Protein AF-A0A0Q2UCG4-F1 (afdb_monomer_lite)

Secondary structure (DSSP, 8-state):
--TTHHHH-TT-------HHHHHHHHHHHHHHHHGGGTGGGT--HHHHHHHHHHHHHHHHHHHHTS---------PPPP-

Radius of gyration: 18.77 Å; chains: 1; bounding box: 41×24×54 Å

InterPro domains:
  IPR029063 S-adenosyl-L-methionine-dependent methyltransferase superfamily [G3DSA:3.40.50.150] (1-79)
  IPR029063 S-adenosyl-L-methionine-dependent methyltransferase superfamily [SSF53335] (18-76)
  IPR05072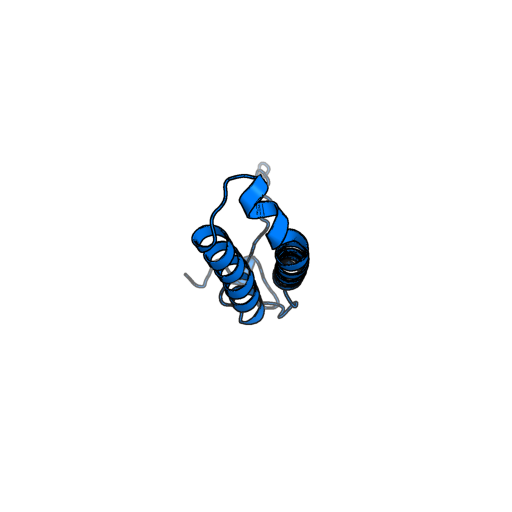3 Cyclopropane Fatty Acid Synthase/Methyltransferase [PTHR43667] (21-77)

Organism: Mycobacterium gordonae (NCBI:txid1778)

Foldseek 3Di:
DPPVQCVVCVPPPDVDLDVLLVVLVVVLVVCVVCVVCQVVVVHDVVVSVVSNCVSVVVSVCSRVVVDDDDDDDDDDDDDD

Structure (mmCIF, N/CA/C/O backbone):
data_AF-A0A0Q2UCG4-F1
#
_entry.id   AF-A0A0Q2UCG4-F1
#
loop_
_atom_site.group_PDB
_atom_site.id
_atom_site.type_symbol
_atom_site.label_atom_id
_atom_site.label_alt_id
_atom_site.label_comp_id
_atom_site.label_asym_id
_atom_site.label_entity_id
_atom_site.label_seq_id
_atom_site.pdbx_PDB_ins_code
_atom_site.Cartn_x
_atom_site.Cartn_y
_atom_site.Cartn_z
_atom_site.occupancy
_atom_site.B_iso_or_equiv
_atom_site.auth_seq_id
_atom_site.auth_comp_id
_atom_site.auth_asym_id
_atom_site.auth_atom_id
_atom_site.pdbx_PDB_model_num
ATOM 1 N N . MET A 1 1 ? 0.310 4.453 -29.080 1.00 42.97 1 MET A N 1
ATOM 2 C CA . MET A 1 1 ? 0.865 4.100 -27.749 1.00 42.97 1 MET A CA 1
ATOM 3 C C . MET A 1 1 ? 1.257 2.621 -27.614 1.00 42.97 1 MET A C 1
ATOM 5 O O . MET A 1 1 ? 1.758 2.237 -26.573 1.00 42.97 1 MET A O 1
ATOM 9 N N . THR A 1 2 ? 1.136 1.797 -28.663 1.00 48.03 2 THR A N 1
ATOM 10 C CA . THR A 1 2 ? 1.353 0.335 -28.581 1.00 48.03 2 THR A CA 1
ATOM 11 C C . THR A 1 2 ? 2.775 -0.118 -28.933 1.00 48.03 2 THR A C 1
ATOM 13 O O . THR A 1 2 ? 3.116 -1.268 -28.702 1.00 48.03 2 THR A O 1
ATOM 16 N N . ARG A 1 3 ? 3.620 0.749 -29.513 1.00 46.72 3 ARG A N 1
ATOM 17 C CA . ARG A 1 3 ? 4.912 0.341 -30.106 1.00 46.72 3 ARG A CA 1
ATOM 18 C C . ARG A 1 3 ? 6.069 0.202 -29.110 1.00 46.72 3 ARG A C 1
ATOM 20 O O . ARG A 1 3 ? 7.017 -0.511 -29.397 1.00 46.72 3 ARG A O 1
ATOM 27 N N . ILE A 1 4 ? 5.983 0.852 -27.949 1.00 52.81 4 ILE A N 1
ATOM 28 C CA . ILE A 1 4 ? 7.040 0.811 -26.923 1.00 52.81 4 ILE A CA 1
ATOM 29 C C . ILE A 1 4 ? 6.875 -0.412 -26.010 1.00 52.81 4 ILE A C 1
ATOM 31 O O . ILE A 1 4 ? 7.866 -1.036 -25.651 1.00 52.81 4 ILE A O 1
ATOM 35 N N . GLN A 1 5 ? 5.639 -0.822 -25.702 1.00 45.88 5 GLN A N 1
ATOM 36 C CA . GLN A 1 5 ? 5.404 -1.994 -24.847 1.00 45.88 5 GLN A CA 1
ATOM 37 C C . GLN A 1 5 ? 5.917 -3.308 -25.460 1.00 45.88 5 GLN A C 1
ATOM 39 O O . GLN A 1 5 ? 6.419 -4.156 -24.732 1.00 45.88 5 GLN A O 1
ATOM 44 N N . GLN A 1 6 ? 5.891 -3.429 -26.793 1.00 47.66 6 GLN A N 1
ATOM 45 C CA . GLN A 1 6 ? 6.404 -4.597 -27.538 1.00 47.66 6 GLN A CA 1
ATOM 46 C C . GLN A 1 6 ? 7.920 -4.780 -27.385 1.00 47.66 6 GLN A C 1
ATOM 48 O O . GLN A 1 6 ? 8.422 -5.890 -27.497 1.00 47.66 6 GLN A O 1
ATOM 53 N N . TYR A 1 7 ? 8.653 -3.685 -27.161 1.00 52.06 7 TYR A N 1
ATOM 54 C CA . TYR A 1 7 ? 10.114 -3.706 -27.077 1.00 52.06 7 TYR A CA 1
ATOM 55 C C . TYR A 1 7 ? 10.617 -4.017 -25.661 1.00 52.06 7 TYR A C 1
ATOM 57 O O . TYR A 1 7 ? 11.760 -4.422 -25.487 1.00 52.06 7 TYR A O 1
ATOM 65 N N . ILE A 1 8 ? 9.770 -3.800 -24.652 1.00 57.25 8 ILE A N 1
ATOM 66 C CA . ILE A 1 8 ? 10.109 -3.973 -23.233 1.00 57.25 8 ILE A CA 1
ATOM 67 C C . ILE A 1 8 ? 9.660 -5.356 -22.729 1.00 57.25 8 ILE A C 1
ATOM 69 O O . ILE A 1 8 ? 10.319 -5.930 -21.868 1.00 57.25 8 ILE A O 1
ATOM 73 N N . PHE A 1 9 ? 8.588 -5.920 -23.298 1.00 57.41 9 PHE A N 1
ATOM 74 C CA . PHE A 1 9 ? 8.054 -7.241 -22.947 1.00 57.41 9 PHE A CA 1
ATOM 75 C C . PHE A 1 9 ? 7.846 -8.091 -24.217 1.00 57.41 9 PHE A C 1
ATOM 77 O O . PHE A 1 9 ? 6.730 -8.141 -24.739 1.00 57.41 9 PHE A O 1
ATOM 84 N N . PRO A 1 10 ? 8.905 -8.728 -24.753 1.00 51.69 10 PRO A N 1
ATOM 85 C CA . PRO A 1 10 ? 8.837 -9.463 -26.022 1.00 51.69 10 PRO A CA 1
ATOM 86 C C . PRO A 1 10 ? 7.897 -10.682 -25.981 1.00 51.69 10 PRO A C 1
ATOM 88 O O . PRO A 1 10 ? 7.325 -11.032 -27.009 1.00 51.69 10 PRO A O 1
ATOM 91 N N . ASP A 1 11 ? 7.664 -11.264 -24.800 1.00 59.78 11 ASP A N 1
ATOM 92 C CA . ASP A 1 11 ? 6.801 -12.441 -24.601 1.00 59.78 11 ASP A CA 1
ATOM 93 C C . ASP A 1 11 ? 5.352 -12.086 -24.194 1.00 59.78 11 ASP A C 1
ATOM 95 O O . ASP A 1 11 ? 4.572 -12.949 -23.788 1.00 59.78 11 ASP A O 1
ATOM 99 N N . GLY A 1 12 ? 4.971 -10.805 -24.293 1.00 54.38 12 GLY A N 1
ATOM 100 C CA . GLY A 1 12 ? 3.713 -10.289 -23.747 1.00 54.38 12 GLY A CA 1
ATOM 101 C C . GLY A 1 12 ? 3.763 -10.110 -22.222 1.00 54.38 12 GLY A C 1
ATOM 102 O O . GLY A 1 12 ? 4.770 -10.426 -21.583 1.00 54.38 12 GLY A O 1
ATOM 103 N N . PRO A 1 13 ? 2.709 -9.553 -21.598 1.00 55.94 13 PRO A N 1
ATOM 104 C CA . PRO A 1 13 ? 2.662 -9.438 -20.149 1.00 55.94 13 PRO A CA 1
ATOM 105 C C . PRO A 1 13 ? 2.613 -10.846 -19.551 1.00 55.94 13 PRO A C 1
ATOM 107 O O . PRO A 1 13 ? 1.586 -11.524 -19.597 1.00 55.94 13 PRO A O 1
ATOM 110 N N . VAL A 1 14 ? 3.730 -11.294 -18.976 1.00 54.47 14 VAL A N 1
ATOM 111 C CA . VAL A 1 14 ? 3.723 -12.459 -18.097 1.00 54.47 14 VAL A CA 1
ATOM 112 C C . VAL A 1 14 ? 2.753 -12.118 -16.975 1.00 54.47 14 VAL A C 1
ATOM 114 O O . VAL A 1 14 ? 2.994 -11.177 -16.219 1.00 54.47 14 VAL A O 1
ATOM 117 N N . ALA A 1 15 ? 1.655 -12.870 -16.862 1.00 53.84 15 ALA A N 1
ATOM 118 C CA . ALA A 1 15 ? 0.733 -12.807 -15.731 1.00 53.84 15 ALA A CA 1
ATOM 119 C C . ALA A 1 15 ? 1.422 -13.371 -14.475 1.00 53.84 15 ALA A C 1
ATOM 121 O O . ALA A 1 15 ? 1.002 -14.359 -13.876 1.00 53.84 15 ALA A O 1
ATOM 122 N N . SER A 1 16 ? 2.548 -12.773 -14.096 1.00 52.16 16 SER A N 1
ATOM 123 C CA . SER A 1 16 ? 3.197 -13.010 -12.827 1.00 52.16 16 SER A CA 1
ATOM 124 C C . SER A 1 16 ? 2.311 -12.349 -11.792 1.00 52.16 16 SER A C 1
ATOM 126 O O . SER A 1 16 ? 2.036 -11.152 -11.861 1.00 52.16 16 SER A O 1
ATOM 128 N N . ARG A 1 17 ? 1.807 -13.136 -10.843 1.00 59.91 17 ARG A N 1
ATOM 129 C CA . ARG A 1 17 ? 1.093 -12.616 -9.680 1.00 59.91 17 ARG A CA 1
ATOM 130 C C . ARG A 1 17 ? 1.998 -11.574 -9.017 1.00 59.91 17 ARG A C 1
ATOM 132 O O . ARG A 1 17 ? 2.968 -11.947 -8.363 1.00 59.91 17 ARG A O 1
ATOM 139 N N . SER A 1 18 ? 1.697 -10.290 -9.228 1.00 73.12 18 SER A N 1
ATOM 140 C CA . SER A 1 18 ? 2.590 -9.191 -8.858 1.00 73.12 18 SER A CA 1
ATOM 141 C C . SER A 1 18 ? 2.995 -9.309 -7.383 1.00 73.12 18 SER A C 1
ATOM 143 O O . SER A 1 18 ? 2.112 -9.368 -6.515 1.00 73.12 18 SER A O 1
ATOM 145 N N . PRO A 1 19 ? 4.302 -9.335 -7.057 1.00 86.19 19 PRO A N 1
ATOM 146 C CA . PRO A 1 19 ? 4.769 -9.334 -5.673 1.00 86.19 19 PRO A CA 1
ATOM 147 C C . PRO A 1 19 ? 4.159 -8.190 -4.853 1.00 86.19 19 PRO A C 1
ATOM 149 O O . PRO A 1 19 ? 3.938 -8.346 -3.653 1.00 86.19 19 PRO A O 1
ATOM 152 N N . HIS A 1 20 ? 3.797 -7.077 -5.503 1.00 92.12 20 HIS A N 1
ATOM 153 C CA . HIS A 1 20 ? 3.142 -5.929 -4.879 1.00 92.12 20 HIS A CA 1
ATOM 154 C C . HIS A 1 20 ? 1.774 -6.267 -4.276 1.00 92.12 20 HIS A C 1
ATOM 156 O O . HIS A 1 20 ? 1.491 -5.818 -3.166 1.00 92.12 20 HIS A O 1
ATOM 162 N N . ALA A 1 21 ? 0.966 -7.121 -4.918 1.00 94.94 21 ALA A N 1
ATOM 163 C CA . ALA A 1 21 ? -0.290 -7.593 -4.329 1.00 94.94 21 ALA A CA 1
ATOM 164 C C . ALA A 1 21 ? -0.040 -8.339 -3.008 1.00 94.94 21 ALA A C 1
ATOM 166 O O . ALA A 1 21 ? -0.708 -8.100 -2.003 1.00 94.94 21 ALA A O 1
ATOM 167 N N . THR A 1 22 ? 0.972 -9.211 -2.983 1.00 95.56 22 THR A N 1
ATOM 168 C CA . THR A 1 22 ? 1.353 -9.944 -1.767 1.00 95.56 22 THR A CA 1
ATOM 169 C C . THR A 1 22 ? 1.881 -9.002 -0.687 1.00 95.56 22 THR A C 1
ATOM 171 O O . THR A 1 22 ? 1.513 -9.145 0.479 1.00 95.56 22 THR A O 1
ATOM 174 N N . THR A 1 23 ? 2.704 -8.021 -1.059 1.00 96.88 23 THR A N 1
ATOM 175 C CA . THR A 1 23 ? 3.210 -6.995 -0.140 1.00 96.88 23 THR A CA 1
ATOM 176 C C . THR A 1 23 ? 2.071 -6.203 0.498 1.00 96.88 23 THR A C 1
ATOM 178 O O . THR A 1 23 ? 2.031 -6.082 1.721 1.00 96.88 23 THR A O 1
ATOM 181 N N . LEU A 1 24 ? 1.108 -5.728 -0.298 1.00 98.06 24 LEU A N 1
ATOM 182 C CA . LEU A 1 24 ? -0.032 -4.944 0.186 1.00 98.06 24 LEU A CA 1
ATOM 183 C C . LEU A 1 24 ? -0.943 -5.751 1.112 1.00 98.06 24 LEU A C 1
ATOM 185 O O . LEU A 1 24 ? -1.316 -5.247 2.172 1.00 98.06 24 LEU A O 1
ATOM 189 N N . ARG A 1 25 ? -1.201 -7.026 0.792 1.00 97.94 25 ARG A N 1
ATOM 190 C CA . ARG A 1 25 ? -1.907 -7.951 1.693 1.00 97.94 25 ARG A CA 1
ATOM 191 C C . ARG A 1 25 ? -1.211 -8.045 3.052 1.00 97.94 25 ARG A C 1
ATOM 193 O O . ARG A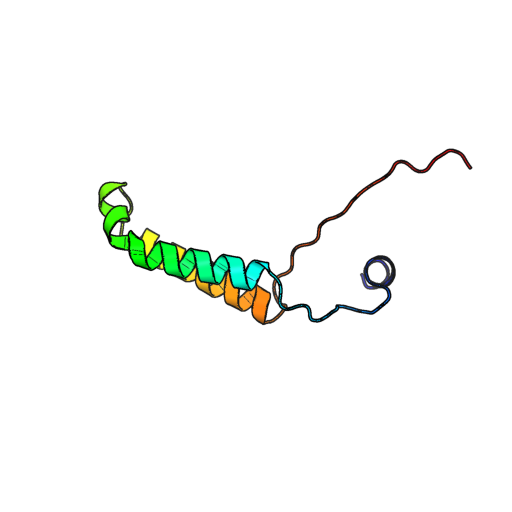 1 25 ? -1.831 -7.847 4.095 1.00 97.94 25 ARG A O 1
ATOM 200 N N . LEU A 1 26 ? 0.098 -8.305 3.043 1.00 98.31 26 LEU A N 1
ATOM 201 C CA . LEU A 1 26 ? 0.901 -8.446 4.260 1.00 98.31 26 LEU A CA 1
ATOM 202 C C . LEU A 1 26 ? 0.996 -7.141 5.065 1.00 98.31 26 LEU A C 1
ATOM 204 O O . LEU A 1 26 ? 1.152 -7.171 6.287 1.00 98.31 26 LEU A O 1
ATOM 208 N N . TRP A 1 27 ? 0.947 -5.988 4.401 1.00 98.44 27 TRP A N 1
ATOM 209 C CA . TRP A 1 27 ? 0.876 -4.690 5.067 1.00 98.44 27 TRP A CA 1
ATOM 210 C C . TRP A 1 27 ? -0.495 -4.463 5.698 1.00 98.44 27 TRP A C 1
ATOM 212 O O . TRP A 1 27 ? -0.546 -4.065 6.860 1.00 98.44 27 TRP A O 1
ATOM 222 N N . ARG A 1 28 ? -1.586 -4.787 4.993 1.00 98.31 28 ARG A N 1
ATOM 223 C CA . ARG A 1 28 ? -2.956 -4.685 5.515 1.00 98.31 28 ARG A CA 1
ATOM 224 C C . ARG A 1 28 ? -3.154 -5.551 6.753 1.00 98.31 28 ARG A C 1
ATOM 226 O O . ARG A 1 28 ? -3.641 -5.056 7.764 1.00 98.31 28 ARG A O 1
A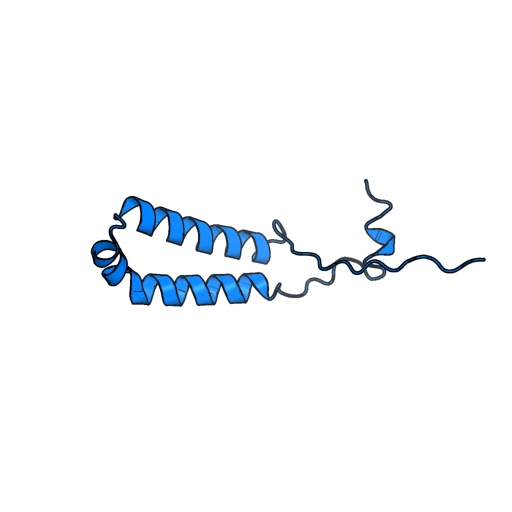TOM 233 N N . GLU A 1 29 ? -2.712 -6.806 6.712 1.00 98.38 29 GLU A N 1
ATOM 234 C CA . GLU A 1 29 ? -2.772 -7.721 7.860 1.00 98.38 29 GLU A CA 1
ATOM 235 C C . GLU A 1 29 ? -2.065 -7.128 9.086 1.00 98.38 29 GLU A C 1
ATOM 237 O O . GLU A 1 29 ? -2.631 -7.058 10.178 1.00 98.38 29 GLU A O 1
ATOM 242 N N . ARG A 1 30 ? -0.840 -6.627 8.901 1.00 98.12 30 ARG A N 1
ATOM 243 C CA . ARG A 1 30 ? -0.053 -6.017 9.982 1.00 98.12 30 ARG A CA 1
ATOM 244 C C . ARG A 1 30 ? -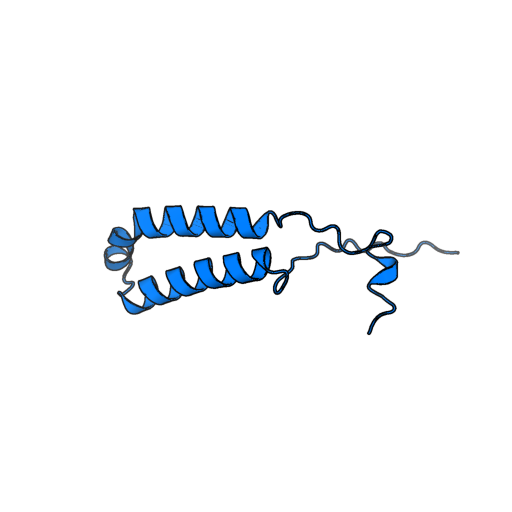0.633 -4.697 10.477 1.00 98.12 30 ARG A C 1
ATOM 246 O O . ARG A 1 30 ? -0.486 -4.389 11.660 1.00 98.12 30 ARG A O 1
ATOM 253 N N . PHE A 1 31 ? -1.246 -3.917 9.591 1.00 97.81 31 PHE A N 1
ATOM 254 C CA . PHE A 1 31 ? -1.925 -2.676 9.937 1.00 97.81 31 PHE A CA 1
ATOM 255 C C . PHE A 1 31 ? -3.134 -2.961 10.830 1.00 97.81 31 PHE A C 1
ATOM 257 O O . PHE A 1 31 ? -3.194 -2.449 11.946 1.00 97.81 31 PHE A O 1
ATOM 264 N N . LEU A 1 32 ? -4.022 -3.869 10.413 1.00 96.88 32 LEU A N 1
ATOM 265 C CA . LEU A 1 32 ? -5.212 -4.250 11.181 1.00 96.88 32 LEU A CA 1
ATOM 266 C C . LEU A 1 32 ? -4.855 -4.844 12.550 1.00 96.88 32 LEU A C 1
ATOM 268 O O . LEU A 1 32 ? -5.454 -4.481 13.559 1.00 96.88 32 LEU A O 1
ATOM 272 N N . GLN A 1 33 ? -3.809 -5.670 12.629 1.00 97.44 33 GLN A N 1
ATOM 273 C CA . GLN A 1 33 ? -3.309 -6.196 13.908 1.00 97.44 33 GLN A CA 1
ATOM 274 C C . GLN A 1 33 ? -2.812 -5.107 14.875 1.00 97.44 33 GLN A C 1
ATOM 276 O O . GLN A 1 33 ? -2.708 -5.343 16.080 1.00 97.44 33 GLN A O 1
ATOM 281 N N . ARG A 1 34 ? -2.452 -3.921 14.371 1.00 95.44 34 ARG A N 1
ATOM 282 C CA . ARG A 1 34 ? -1.856 -2.831 15.159 1.00 95.44 34 ARG A CA 1
ATOM 283 C C . ARG A 1 34 ? -2.712 -1.567 15.200 1.00 95.44 34 ARG A C 1
ATOM 285 O O . ARG A 1 34 ? -2.291 -0.609 15.848 1.00 95.44 34 ARG A O 1
ATOM 292 N N . ARG A 1 35 ? -3.905 -1.571 14.600 1.00 93.00 35 ARG A N 1
ATOM 293 C CA . ARG A 1 35 ? -4.782 -0.396 14.461 1.00 93.00 35 ARG A CA 1
ATOM 294 C C . ARG A 1 35 ? -5.144 0.272 15.792 1.00 93.00 35 ARG A C 1
ATOM 296 O O . ARG A 1 35 ? -5.114 1.487 15.901 1.00 93.00 35 ARG A O 1
ATOM 303 N N . ASN A 1 36 ? -5.264 -0.502 16.874 1.00 92.88 36 ASN A N 1
ATOM 304 C CA . ASN A 1 36 ? -5.500 0.023 18.230 1.00 92.88 36 ASN A CA 1
ATOM 305 C C . ASN A 1 36 ? -4.353 0.913 18.770 1.00 92.88 36 ASN A C 1
ATOM 307 O O . ASN A 1 36 ? -4.455 1.487 19.856 1.00 92.88 36 ASN A O 1
ATOM 311 N N . ARG A 1 37 ? -3.207 0.989 18.080 1.00 94.38 37 ARG A N 1
ATOM 312 C CA . ARG A 1 37 ? -2.110 1.913 18.412 1.00 94.38 37 ARG A CA 1
ATOM 313 C C . ARG A 1 37 ? -2.260 3.273 17.727 1.00 94.38 37 ARG A C 1
ATOM 315 O O . ARG A 1 37 ? -1.598 4.206 18.158 1.00 94.38 37 ARG A O 1
ATOM 322 N N . LEU A 1 38 ? -3.115 3.396 16.711 1.00 93.00 38 LEU A N 1
ATOM 323 C CA . LEU A 1 38 ? -3.270 4.605 15.895 1.00 93.00 38 LEU A CA 1
ATOM 324 C C . LEU A 1 38 ? -3.760 5.798 16.716 1.00 93.00 38 LEU A C 1
ATOM 326 O O . LEU A 1 38 ? -3.144 6.856 16.653 1.00 93.00 38 LEU A O 1
ATOM 330 N N . ALA A 1 39 ? -4.752 5.589 17.588 1.00 90.38 39 ALA A N 1
ATOM 331 C CA . ALA A 1 39 ? -5.241 6.630 18.496 1.00 90.38 39 ALA A CA 1
ATOM 332 C C . ALA A 1 39 ? -4.129 7.193 19.400 1.00 90.38 39 ALA A C 1
ATOM 334 O O . ALA A 1 39 ? -4.054 8.395 19.632 1.00 90.38 39 ALA A O 1
ATOM 335 N N . ARG A 1 40 ? -3.198 6.340 19.855 1.00 93.88 40 ARG A N 1
ATOM 336 C CA . ARG A 1 40 ? -2.030 6.767 20.651 1.00 93.88 40 ARG A CA 1
ATOM 337 C C . ARG A 1 40 ? -1.003 7.564 19.846 1.00 93.88 40 ARG A C 1
ATOM 339 O O . ARG A 1 40 ? -0.194 8.265 20.438 1.00 93.88 40 ARG A O 1
ATOM 346 N N . LEU A 1 41 ? -1.023 7.436 18.523 1.00 95.31 41 LEU A N 1
ATOM 347 C CA . LEU A 1 41 ? -0.185 8.195 17.596 1.00 95.31 41 LEU A CA 1
ATOM 348 C C . LEU A 1 41 ? -0.885 9.470 17.089 1.00 95.31 41 LEU A C 1
ATOM 350 O O . LEU A 1 41 ? -0.298 10.188 16.288 1.00 95.31 41 LEU A O 1
ATOM 354 N N . GLY A 1 42 ? -2.110 9.757 17.546 1.00 96.25 42 GLY A N 1
ATOM 355 C CA . GLY A 1 42 ? -2.884 10.934 17.139 1.00 96.25 42 GLY A CA 1
ATOM 356 C C . GLY A 1 42 ? -3.711 10.751 15.864 1.00 96.25 42 GLY A C 1
ATOM 357 O O . GLY A 1 42 ? -4.224 11.735 15.341 1.00 96.25 42 GLY A O 1
ATOM 358 N N . PHE A 1 43 ? -3.857 9.521 15.363 1.00 96.88 43 PHE A N 1
ATOM 359 C CA . PHE A 1 43 ? -4.710 9.224 14.210 1.00 96.88 43 PHE A CA 1
ATOM 360 C C . PHE A 1 43 ? -6.112 8.803 14.652 1.00 96.88 43 PHE A C 1
ATOM 362 O O . PHE A 1 43 ? -6.267 8.023 15.595 1.00 96.88 43 PHE A O 1
ATOM 369 N N . ASP A 1 44 ? -7.119 9.301 13.944 1.00 96.00 44 ASP A N 1
ATOM 370 C CA . ASP A 1 44 ? -8.526 9.013 14.196 1.00 96.00 44 ASP A CA 1
ATOM 371 C C . ASP A 1 44 ? -9.031 7.791 13.404 1.00 96.00 44 ASP A C 1
ATOM 373 O O . ASP A 1 44 ? -8.312 7.146 12.634 1.00 96.00 44 ASP A O 1
ATOM 377 N N . GLU A 1 45 ? -10.303 7.452 13.609 1.00 95.88 45 GLU A N 1
ATOM 378 C CA . GLU A 1 45 ? -10.957 6.337 12.919 1.00 95.88 45 GLU A CA 1
ATOM 379 C C . GLU A 1 45 ? -11.090 6.582 11.404 1.00 95.88 45 GLU A C 1
ATOM 381 O O . GLU A 1 45 ? -11.079 5.638 10.610 1.00 95.88 45 GLU A O 1
ATOM 386 N N . VAL A 1 46 ? -11.181 7.846 10.976 1.00 97.31 46 VAL A N 1
ATOM 387 C CA . VAL A 1 46 ? -11.249 8.196 9.551 1.00 97.31 46 VAL A CA 1
ATOM 388 C C . VAL A 1 46 ? -9.945 7.813 8.862 1.00 97.31 46 VAL A C 1
ATOM 390 O O . VAL A 1 46 ? -9.979 7.158 7.818 1.00 97.31 46 VAL A O 1
ATOM 393 N N . PHE A 1 47 ? -8.804 8.145 9.471 1.00 97.00 47 PHE A N 1
ATOM 394 C CA . PHE A 1 47 ? -7.494 7.708 9.004 1.00 97.00 47 PHE A CA 1
ATOM 395 C C . PHE A 1 47 ? -7.392 6.180 8.958 1.00 97.00 47 PHE A C 1
ATOM 397 O O . PHE A 1 47 ? -6.938 5.634 7.951 1.00 97.00 47 PHE A O 1
ATOM 404 N N . GLU A 1 48 ? -7.843 5.483 10.010 1.00 97.06 48 GLU A N 1
ATOM 405 C CA . GLU A 1 48 ? -7.822 4.016 10.048 1.00 97.06 48 GLU A CA 1
ATOM 406 C C . GLU A 1 48 ? -8.544 3.413 8.837 1.00 97.06 48 GLU A C 1
ATOM 408 O O . GLU A 1 48 ? -7.969 2.608 8.095 1.00 97.06 48 GLU A O 1
ATOM 413 N N . ARG A 1 49 ? -9.788 3.841 8.604 1.00 97.56 49 ARG A N 1
ATOM 414 C CA . ARG A 1 49 ? -10.630 3.333 7.515 1.00 97.56 49 ARG A CA 1
ATOM 415 C C . ARG A 1 49 ? -10.075 3.690 6.142 1.00 97.56 49 ARG A C 1
ATOM 417 O O . ARG A 1 49 ? -10.100 2.856 5.238 1.00 97.56 49 ARG A O 1
ATOM 424 N N . MET A 1 50 ? -9.553 4.906 5.985 1.00 98.44 50 MET A N 1
ATOM 425 C CA . MET A 1 50 ? -8.905 5.345 4.749 1.00 98.44 50 MET A CA 1
ATOM 426 C C . MET A 1 50 ? -7.688 4.491 4.414 1.00 98.44 50 MET A C 1
ATOM 428 O O . MET A 1 50 ? -7.499 4.104 3.260 1.00 98.44 50 MET A O 1
ATOM 432 N N . TRP A 1 51 ? -6.867 4.171 5.411 1.00 98.12 51 TRP A N 1
ATOM 433 C CA . TRP A 1 51 ? -5.662 3.387 5.188 1.00 98.12 51 TRP A CA 1
ATOM 434 C C . TRP A 1 51 ? -5.972 1.918 4.896 1.00 98.12 51 TRP A C 1
ATOM 436 O O . TRP A 1 51 ? -5.350 1.315 4.019 1.00 98.12 51 TRP A O 1
ATOM 446 N N . GLU A 1 52 ? -6.978 1.346 5.565 1.00 98.25 52 GLU A N 1
ATOM 447 C CA . GLU A 1 52 ? -7.474 0.016 5.212 1.00 98.25 52 GLU A CA 1
ATOM 448 C C . GLU A 1 52 ? -7.992 -0.018 3.768 1.00 98.25 52 GLU A C 1
ATOM 450 O O . GLU A 1 52 ? -7.616 -0.916 3.007 1.00 98.25 52 GLU A O 1
ATOM 455 N N . LEU A 1 53 ? -8.803 0.974 3.380 1.00 98.44 53 LEU A N 1
ATOM 456 C CA . LEU A 1 53 ? -9.316 1.107 2.018 1.00 98.44 53 LEU A CA 1
ATOM 457 C C . LEU A 1 53 ? -8.174 1.196 1.005 1.00 98.44 53 LEU A C 1
ATOM 459 O O . LEU A 1 53 ? -8.178 0.460 0.022 1.00 98.44 53 LEU A O 1
ATOM 463 N N . TYR A 1 54 ? -7.186 2.054 1.253 1.00 98.50 54 TYR A N 1
ATOM 464 C CA . TYR A 1 54 ? -6.035 2.234 0.373 1.00 98.50 54 TYR A CA 1
ATOM 465 C C . TYR A 1 54 ? -5.274 0.923 0.136 1.00 98.50 54 TYR A C 1
ATOM 467 O O . TYR A 1 54 ? -4.992 0.571 -1.014 1.00 98.50 54 TYR A O 1
ATOM 475 N N . LEU A 1 55 ? -4.969 0.180 1.205 1.00 98.56 55 LEU A N 1
ATOM 476 C CA . LEU A 1 55 ? -4.219 -1.071 1.106 1.00 98.56 55 LEU A CA 1
ATOM 477 C C . LEU A 1 55 ? -5.027 -2.154 0.379 1.00 98.56 55 LEU A C 1
ATOM 479 O O . LEU A 1 55 ? -4.486 -2.842 -0.486 1.00 98.56 55 LEU A O 1
ATOM 483 N N . ALA A 1 56 ? -6.321 -2.277 0.691 1.00 98.38 56 ALA A N 1
ATOM 484 C CA . ALA A 1 56 ? -7.207 -3.254 0.063 1.00 98.38 56 ALA A CA 1
ATOM 485 C C . ALA A 1 56 ? -7.455 -2.952 -1.424 1.00 98.38 56 ALA A C 1
ATOM 487 O O . ALA A 1 56 ? -7.370 -3.848 -2.263 1.00 98.38 56 ALA A O 1
ATOM 488 N N . TYR A 1 57 ? -7.729 -1.689 -1.759 1.00 98.31 57 TYR A N 1
ATOM 489 C CA . TYR A 1 57 ? -7.937 -1.246 -3.136 1.00 98.31 57 TYR A CA 1
ATOM 490 C C . TYR A 1 57 ? -6.674 -1.432 -3.979 1.00 98.31 57 TYR A C 1
ATOM 492 O O . TYR A 1 57 ? -6.744 -1.975 -5.079 1.00 98.31 57 TYR A O 1
ATOM 500 N N . SER A 1 58 ? -5.511 -1.047 -3.449 1.00 97.75 58 SER A N 1
ATOM 501 C CA . SER A 1 58 ? -4.241 -1.222 -4.153 1.00 97.75 58 SER A CA 1
ATOM 502 C C . SER A 1 58 ? -3.935 -2.705 -4.379 1.00 97.75 58 SER A C 1
ATOM 504 O O . SER A 1 58 ? -3.548 -3.080 -5.483 1.00 97.75 58 SER A O 1
ATOM 506 N N . GLU A 1 59 ? -4.160 -3.574 -3.379 1.00 97.62 59 GLU A N 1
ATOM 507 C CA . GLU A 1 59 ? -4.013 -5.026 -3.549 1.00 97.62 59 GLU A CA 1
ATOM 508 C C . GLU A 1 59 ? -4.905 -5.525 -4.690 1.00 97.62 59 GLU A C 1
ATOM 510 O O . GLU A 1 59 ? -4.423 -6.219 -5.587 1.00 97.62 59 GLU A O 1
ATOM 515 N N . ALA A 1 60 ? -6.187 -5.149 -4.684 1.00 96.44 60 ALA A N 1
ATOM 516 C CA . ALA A 1 60 ? -7.130 -5.523 -5.731 1.00 96.44 60 ALA A CA 1
ATOM 517 C C . ALA A 1 60 ? -6.678 -5.021 -7.110 1.00 96.44 60 ALA A C 1
ATOM 519 O O . ALA A 1 60 ? -6.730 -5.789 -8.068 1.00 96.44 60 ALA A O 1
ATOM 520 N N . GLY A 1 61 ? -6.167 -3.790 -7.196 1.00 95.56 61 GLY A N 1
ATOM 521 C CA . GLY A 1 61 ? -5.638 -3.204 -8.425 1.00 95.56 61 GLY A CA 1
ATOM 522 C C . GLY A 1 61 ? -4.470 -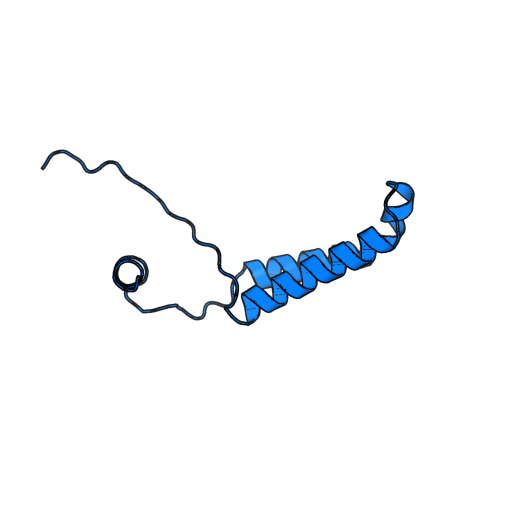3.997 -9.015 1.00 95.56 61 GLY A C 1
ATOM 523 O O . GLY A 1 61 ? -4.456 -4.261 -10.213 1.00 95.56 61 GLY A O 1
ATOM 524 N N . PHE A 1 62 ? -3.528 -4.460 -8.188 1.00 93.94 62 PHE A N 1
ATOM 525 C CA . PHE A 1 62 ? -2.446 -5.334 -8.661 1.00 93.94 62 PHE A CA 1
ATOM 526 C C . PHE A 1 62 ? -2.932 -6.746 -9.009 1.00 93.94 62 PHE A C 1
ATOM 528 O O . PHE A 1 62 ? -2.427 -7.355 -9.948 1.00 93.94 62 PHE A O 1
ATOM 535 N N . ARG A 1 63 ? -3.906 -7.298 -8.270 1.00 92.81 63 ARG A N 1
ATOM 536 C CA . ARG A 1 63 ? -4.453 -8.639 -8.556 1.00 92.81 63 ARG A CA 1
ATOM 537 C C . ARG A 1 63 ? -5.294 -8.675 -9.830 1.00 92.81 63 ARG A C 1
ATOM 539 O O . ARG A 1 63 ? -5.337 -9.722 -10.469 1.00 92.81 63 ARG A O 1
ATOM 546 N N . SER A 1 64 ? -5.956 -7.574 -10.178 1.00 93.12 64 SER A N 1
ATOM 547 C CA . SER A 1 64 ? -6.751 -7.447 -11.403 1.00 93.12 64 SER A CA 1
ATOM 548 C C . SER A 1 64 ? -5.928 -7.042 -12.628 1.00 93.12 64 SER A C 1
ATOM 550 O O . SER A 1 64 ? -6.455 -7.079 -13.736 1.00 93.12 64 SER A O 1
ATOM 552 N N . GLY A 1 65 ? -4.664 -6.642 -12.444 1.00 88.38 65 GLY A N 1
ATOM 553 C CA . GLY A 1 65 ? -3.832 -6.064 -13.503 1.00 88.38 65 GLY A CA 1
ATOM 554 C C . GLY A 1 65 ? -4.175 -4.608 -13.842 1.00 88.38 65 GLY A C 1
ATOM 555 O O . GLY A 1 65 ? -3.679 -4.083 -14.832 1.00 88.38 65 GLY A O 1
ATOM 556 N N . TYR A 1 66 ? -5.015 -3.944 -13.039 1.00 90.88 66 TYR A N 1
ATOM 557 C CA . TYR A 1 66 ? -5.307 -2.513 -13.181 1.00 90.88 66 TYR A CA 1
ATOM 558 C C . TYR A 1 66 ? -4.124 -1.626 -12.756 1.00 90.88 66 TYR A C 1
ATOM 560 O O . TYR A 1 66 ? -3.943 -0.535 -13.291 1.00 90.88 66 TYR A O 1
ATOM 568 N N . LEU A 1 67 ? -3.320 -2.090 -11.793 1.00 89.94 67 LEU A N 1
ATOM 569 C CA . LEU A 1 67 ? -2.087 -1.439 -11.347 1.00 89.94 67 LEU A CA 1
ATOM 570 C C . LEU A 1 67 ? -0.871 -2.292 -11.700 1.00 89.94 67 LEU A C 1
ATOM 572 O O . LEU A 1 67 ? -0.922 -3.519 -11.600 1.00 89.94 67 LEU A O 1
ATOM 576 N N . ASP A 1 68 ? 0.234 -1.621 -12.024 1.00 88.62 68 ASP A N 1
ATOM 577 C CA . ASP A 1 68 ? 1.524 -2.254 -12.281 1.00 88.62 68 ASP A CA 1
ATOM 578 C C . ASP A 1 68 ? 2.687 -1.375 -11.788 1.00 88.62 68 ASP A C 1
ATOM 580 O O . ASP A 1 68 ? 2.531 -0.173 -11.555 1.00 88.62 68 ASP A O 1
ATOM 584 N N . VAL A 1 69 ? 3.852 -1.988 -11.593 1.00 87.38 69 VAL A N 1
ATOM 585 C CA . VAL A 1 69 ? 5.104 -1.323 -11.220 1.00 87.38 69 VAL A CA 1
ATOM 586 C C . VAL A 1 69 ? 6.193 -1.805 -12.163 1.00 87.38 69 VAL A C 1
ATOM 588 O O . VAL A 1 69 ? 6.450 -3.000 -12.287 1.00 87.38 69 VAL A O 1
ATOM 591 N N . HIS A 1 70 ? 6.884 -0.856 -12.786 1.00 85.88 70 HIS A N 1
ATOM 592 C CA . HIS A 1 70 ? 7.982 -1.149 -13.693 1.00 85.88 70 HIS A CA 1
ATOM 593 C C . HIS A 1 70 ? 9.296 -0.629 -13.131 1.00 85.88 70 HIS A C 1
ATOM 595 O O . HIS A 1 70 ? 9.388 0.511 -12.676 1.00 85.88 70 HIS A O 1
ATOM 601 N N . GLN A 1 71 ? 10.330 -1.460 -13.218 1.00 85.38 71 GLN A N 1
ATOM 602 C CA . GLN A 1 71 ? 11.700 -1.044 -12.981 1.00 85.38 71 GLN A CA 1
ATOM 603 C C . GLN A 1 71 ? 12.395 -0.886 -14.328 1.00 85.38 71 GLN A C 1
ATOM 605 O O . GLN A 1 71 ? 12.532 -1.847 -15.083 1.00 85.38 71 GLN A O 1
ATOM 610 N N . TRP A 1 72 ? 12.822 0.336 -14.632 1.00 86.62 72 TRP A N 1
ATOM 611 C CA . TRP A 1 72 ? 13.561 0.638 -15.851 1.00 86.62 72 TRP A CA 1
ATOM 612 C C . TRP A 1 72 ? 15.023 0.903 -15.529 1.00 86.62 72 TRP A C 1
ATOM 614 O O . TRP A 1 72 ? 15.347 1.636 -14.594 1.00 86.62 72 TRP A O 1
ATOM 624 N N . THR A 1 73 ? 15.903 0.321 -16.334 1.00 88.88 73 THR A N 1
ATOM 625 C CA . THR A 1 73 ? 17.337 0.591 -16.298 1.00 88.88 73 THR A CA 1
ATOM 626 C C . THR A 1 73 ? 17.718 1.289 -17.591 1.00 88.88 73 THR A C 1
ATOM 628 O O . THR A 1 73 ? 17.357 0.841 -18.677 1.00 88.88 73 THR A O 1
ATOM 631 N N . PHE A 1 74 ? 18.431 2.403 -17.465 1.00 88.81 74 PHE A N 1
ATOM 632 C CA . PHE A 1 74 ? 18.897 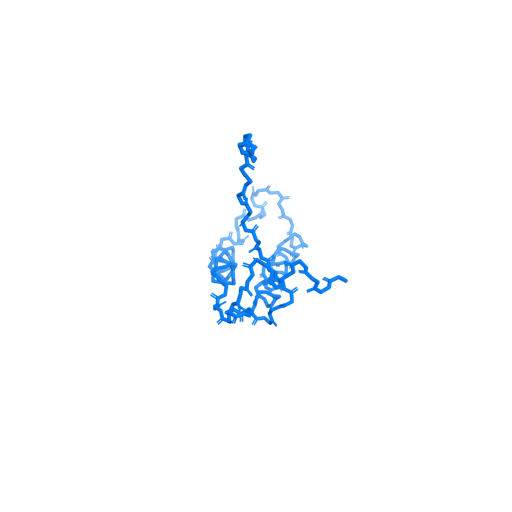3.194 -18.594 1.00 88.81 74 PHE A CA 1
ATOM 633 C C . PHE A 1 74 ? 20.416 3.104 -18.673 1.00 88.81 74 PHE A C 1
ATOM 635 O O . PHE A 1 74 ? 21.099 3.258 -17.662 1.00 88.81 74 PHE A O 1
ATOM 642 N N . GLU A 1 75 ? 20.940 2.908 -19.877 1.00 91.19 75 GLU A N 1
ATOM 643 C CA . GLU A 1 75 ? 22.371 2.973 -20.157 1.00 91.19 75 GLU A CA 1
ATOM 644 C C . GLU A 1 75 ? 22.663 4.019 -21.234 1.00 91.19 75 GLU A C 1
ATOM 646 O O . GLU A 1 75 ? 21.849 4.292 -22.123 1.00 91.19 75 GLU A O 1
ATOM 651 N N . ARG A 1 76 ? 23.844 4.635 -21.156 1.00 86.12 76 ARG A N 1
ATOM 652 C CA . ARG A 1 76 ? 24.298 5.558 -22.194 1.00 86.12 76 ARG A CA 1
ATOM 653 C C . ARG A 1 76 ? 24.727 4.742 -23.410 1.00 86.12 76 ARG A C 1
ATOM 655 O O . ARG A 1 76 ? 25.665 3.959 -23.325 1.00 86.12 76 ARG A O 1
ATOM 662 N N . ARG A 1 77 ? 24.096 4.987 -24.560 1.00 79.62 77 ARG A N 1
ATOM 663 C CA . ARG A 1 77 ? 24.510 4.398 -25.841 1.00 79.62 77 ARG A CA 1
ATOM 664 C C . ARG A 1 77 ? 25.972 4.780 -26.133 1.00 79.62 77 ARG A C 1
ATOM 666 O O . ARG A 1 77 ? 26.277 5.970 -26.235 1.00 79.62 77 ARG A O 1
ATOM 673 N N . GLY A 1 78 ? 26.864 3.791 -26.223 1.00 77.19 78 GLY A N 1
ATOM 674 C CA . GLY A 1 78 ? 28.268 3.991 -26.608 1.00 77.19 78 GLY A CA 1
ATOM 675 C C . GLY A 1 78 ? 28.405 4.555 -28.034 1.00 77.19 78 GLY A C 1
ATOM 676 O O . GLY A 1 78 ? 27.442 4.460 -28.806 1.00 77.19 78 GLY A O 1
ATOM 677 N N . PRO A 1 79 ? 29.551 5.172 -28.394 1.00 72.69 79 PRO A N 1
ATOM 678 C CA . PRO A 1 79 ? 29.767 5.655 -29.756 1.00 72.69 79 PRO A CA 1
ATOM 679 C C . PRO A 1 79 ? 29.639 4.491 -30.755 1.00 72.69 79 PRO A C 1
ATOM 681 O O . PRO A 1 79 ? 30.100 3.388 -30.466 1.00 72.69 79 PRO A O 1
ATOM 684 N N . ARG A 1 80 ? 28.947 4.746 -31.874 1.00 61.78 80 ARG A N 1
ATOM 685 C CA . ARG A 1 80 ? 28.772 3.801 -32.989 1.00 61.78 80 ARG A CA 1
ATOM 686 C C . ARG A 1 80 ? 30.065 3.604 -33.760 1.00 61.78 80 ARG A C 1
ATOM 688 O O . ARG A 1 80 ? 30.790 4.612 -33.908 1.00 61.78 80 ARG A O 1
#

Sequence (80 aa):
MTRIQQYIFPDGPVASRSPHATTLRLWRERFLQRRNRLARLGFDEVFERMWELYLAYSEAGFRSGYLDVHQWTFERRGPR

pLDDT: mean 84.22, std 17.8, range [42.97, 98.56]